Protein AF-A0A0L0TA67-F1 (afdb_monomer)

Nearest PDB structures (foldseek):
  7m43-assembly1_A  TM=9.601E-01  e=1.927E-10  Homo sapiens
  4xus-assembly1_A  TM=9.543E-01  e=1.804E-10  Homo sapiens
  3hw8-assembly1_A  TM=9.449E-01  e=3.270E-10  Homo sapiens
  7m4i-assembly1_A  TM=9.380E-01  e=1.948E-09  Homo sapiens
  7m4d-assembly1_A  TM=9.103E-01  e=3.093E-09  Homo sapiens

Secondary structure (DSSP, 8-state):
-EEE-SSTTSPPEEE------GGGHHHHHHHHH--HHHHHHHHHHHHHTT-EEETTEEEES--EETTEE-S--EEEE-S-HHHHHHHHTS----GGG---

Radius of gyration: 16.17 Å; Cα contacts (8 Å, |Δi|>4): 152; chains: 1; bounding box: 38×28×48 Å

Structure (mmCIF, N/CA/C/O backbone):
data_AF-A0A0L0TA67-F1
#
_entry.id   AF-A0A0L0TA67-F1
#
loop_
_atom_site.group_PDB
_atom_site.id
_atom_site.type_symbol
_atom_site.label_atom_id
_atom_site.label_alt_id
_atom_site.labe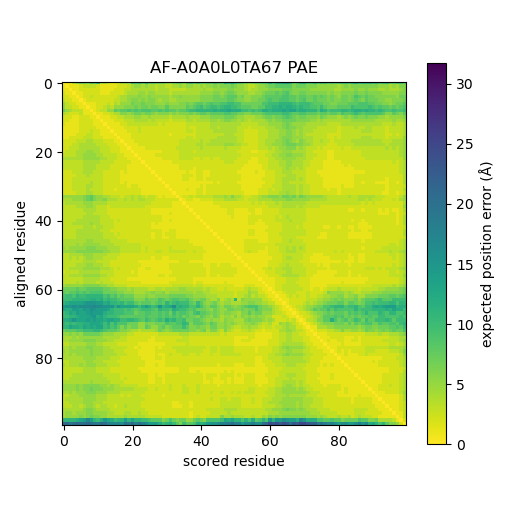l_comp_id
_atom_site.label_asym_id
_atom_site.label_entity_id
_atom_site.label_seq_id
_atom_site.pdbx_PDB_ins_code
_atom_site.Cartn_x
_atom_site.Cartn_y
_atom_site.Cartn_z
_atom_site.occupancy
_atom_site.B_iso_or_equiv
_atom_site.auth_seq_id
_atom_site.auth_comp_id
_atom_site.auth_asym_id
_atom_site.auth_atom_id
_atom_site.pdbx_PDB_model_num
ATOM 1 N N . MET A 1 1 ? 16.464 -9.932 -2.827 1.00 92.44 1 MET A N 1
ATOM 2 C CA . MET A 1 1 ? 17.402 -8.946 -3.398 1.00 92.44 1 MET A CA 1
ATOM 3 C C . MET A 1 1 ? 18.469 -9.670 -4.200 1.00 92.44 1 MET A C 1
ATOM 5 O O . MET A 1 1 ? 19.050 -10.611 -3.678 1.00 92.44 1 MET A O 1
ATOM 9 N N . GLY A 1 2 ? 18.719 -9.265 -5.444 1.00 96.94 2 GLY A N 1
ATOM 10 C CA . GLY A 1 2 ? 19.749 -9.854 -6.302 1.00 96.94 2 GLY A CA 1
ATOM 11 C C . GLY A 1 2 ? 20.317 -8.873 -7.328 1.00 96.94 2 GLY A C 1
ATOM 12 O O . GLY A 1 2 ? 20.061 -7.664 -7.268 1.00 96.94 2 GLY A O 1
ATOM 13 N N . ILE A 1 3 ? 21.098 -9.408 -8.264 1.00 97.12 3 ILE A N 1
ATOM 14 C CA . ILE A 1 3 ? 21.638 -8.698 -9.427 1.00 97.12 3 ILE A CA 1
ATOM 15 C C . ILE A 1 3 ? 21.269 -9.506 -10.674 1.00 97.12 3 ILE A C 1
ATOM 17 O O . ILE A 1 3 ? 21.477 -10.717 -10.698 1.00 97.12 3 ILE A O 1
ATOM 21 N N . CYS A 1 4 ? 20.744 -8.853 -11.709 1.00 96.88 4 CYS A N 1
ATOM 22 C CA . CYS A 1 4 ? 20.458 -9.475 -13.000 1.00 96.88 4 CYS A CA 1
ATOM 23 C C . CYS A 1 4 ? 21.066 -8.670 -14.156 1.00 96.88 4 CYS A C 1
ATOM 25 O O . CYS A 1 4 ? 21.361 -7.481 -14.029 1.00 96.88 4 CYS A O 1
ATOM 27 N N . ARG A 1 5 ? 21.263 -9.325 -15.301 1.00 97.25 5 ARG A N 1
ATOM 28 C CA . ARG A 1 5 ? 21.613 -8.687 -16.577 1.00 97.25 5 ARG A CA 1
ATOM 29 C C . ARG A 1 5 ? 20.744 -9.291 -17.671 1.00 97.25 5 ARG A C 1
ATOM 31 O O . ARG A 1 5 ? 20.465 -10.485 -17.617 1.00 97.25 5 ARG A O 1
ATOM 38 N N . VAL A 1 6 ? 20.342 -8.482 -18.646 1.00 96.25 6 VAL A N 1
ATOM 39 C CA . VAL A 1 6 ? 19.477 -8.938 -19.748 1.00 96.25 6 VAL A CA 1
ATOM 40 C C . VAL A 1 6 ? 20.282 -9.751 -20.764 1.00 96.25 6 VAL A C 1
ATOM 42 O O . VAL A 1 6 ? 19.864 -10.826 -21.171 1.00 96.25 6 VAL A O 1
ATOM 45 N N . ALA A 1 7 ? 21.476 -9.274 -21.124 1.00 96.62 7 ALA A N 1
ATOM 46 C CA . ALA A 1 7 ? 22.423 -9.975 -21.991 1.00 96.62 7 ALA A CA 1
ATOM 47 C C . ALA A 1 7 ? 23.866 -9.821 -21.470 1.00 96.62 7 ALA A C 1
ATOM 49 O O . ALA A 1 7 ? 24.133 -8.898 -20.689 1.00 96.62 7 ALA A O 1
ATOM 50 N N . PRO A 1 8 ? 24.822 -10.673 -21.892 1.00 94.50 8 PRO A N 1
ATOM 51 C CA . PRO A 1 8 ? 26.201 -10.633 -21.397 1.00 94.50 8 PRO A CA 1
ATOM 52 C C . PRO A 1 8 ? 26.906 -9.281 -21.558 1.00 94.50 8 PRO A C 1
ATOM 54 O O . PRO A 1 8 ? 27.730 -8.933 -20.717 1.00 94.50 8 PRO A O 1
ATOM 57 N N . THR A 1 9 ? 26.547 -8.519 -22.594 1.00 96.06 9 THR A N 1
ATOM 58 C CA . THR A 1 9 ? 27.099 -7.194 -22.924 1.00 96.06 9 THR A CA 1
ATOM 59 C C . THR A 1 9 ? 26.423 -6.037 -22.181 1.00 96.06 9 THR A C 1
ATOM 61 O O . THR A 1 9 ? 26.908 -4.910 -22.224 1.00 96.06 9 THR A O 1
ATOM 64 N N . THR A 1 10 ? 25.301 -6.284 -21.499 1.00 97.25 10 THR A N 1
ATOM 65 C CA . THR A 1 10 ? 24.531 -5.238 -20.806 1.00 97.25 10 THR A CA 1
ATOM 66 C C . THR A 1 10 ? 24.995 -5.044 -19.366 1.00 97.25 10 THR A C 1
ATOM 68 O O . THR A 1 10 ? 25.449 -5.979 -18.702 1.00 97.25 10 THR A O 1
ATOM 71 N N . ARG A 1 11 ? 24.838 -3.821 -18.848 1.00 97.56 11 ARG A N 1
ATOM 72 C CA . ARG A 1 11 ? 25.144 -3.508 -17.448 1.00 97.56 11 ARG A CA 1
ATOM 73 C C . ARG A 1 11 ? 24.195 -4.255 -16.511 1.00 97.56 11 ARG A C 1
ATOM 75 O O . ARG A 1 11 ? 22.979 -4.129 -16.631 1.00 97.56 11 ARG A O 1
ATOM 82 N N . ALA A 1 12 ? 24.763 -4.962 -15.539 1.00 97.94 12 ALA A N 1
ATOM 83 C CA . ALA A 1 12 ? 23.994 -5.614 -14.491 1.00 97.94 12 ALA A CA 1
ATOM 84 C C . ALA A 1 12 ? 23.277 -4.585 -13.593 1.00 97.94 12 ALA A C 1
ATOM 86 O O . ALA A 1 12 ? 23.815 -3.510 -13.305 1.00 97.94 12 ALA A O 1
ATOM 87 N N . ARG A 1 13 ? 22.058 -4.908 -13.156 1.00 98.19 13 ARG A N 1
ATOM 88 C CA . ARG A 1 13 ? 21.189 -4.064 -12.327 1.00 98.19 13 ARG A CA 1
ATOM 89 C C . ARG A 1 13 ? 20.734 -4.822 -11.087 1.00 98.19 13 ARG A C 1
ATOM 91 O O . ARG A 1 13 ? 20.652 -6.047 -11.095 1.00 98.19 13 ARG A O 1
ATOM 98 N N . ARG A 1 14 ? 20.439 -4.081 -10.018 1.00 98.12 14 ARG A N 1
ATOM 99 C CA . ARG A 1 14 ? 19.767 -4.631 -8.837 1.00 98.12 14 ARG A CA 1
ATOM 100 C C . ARG A 1 14 ? 18.348 -5.040 -9.231 1.00 98.12 14 ARG A C 1
ATOM 102 O O . ARG A 1 14 ? 17.678 -4.297 -9.939 1.00 98.12 14 ARG A O 1
ATOM 109 N N . ILE A 1 15 ? 17.919 -6.205 -8.765 1.00 97.56 15 ILE A N 1
ATOM 110 C CA . ILE A 1 15 ? 16.549 -6.692 -8.918 1.00 97.56 15 ILE A CA 1
ATOM 111 C C . ILE A 1 15 ? 16.033 -7.146 -7.565 1.00 97.56 15 ILE A C 1
ATOM 113 O O . ILE A 1 15 ? 16.722 -7.868 -6.837 1.00 97.56 15 ILE A O 1
ATOM 117 N N . ASP A 1 16 ? 14.817 -6.731 -7.248 1.00 97.31 16 ASP A N 1
ATOM 118 C CA . ASP A 1 16 ? 14.103 -7.138 -6.053 1.00 97.31 16 ASP A CA 1
ATOM 119 C C . ASP A 1 16 ? 12.751 -7.700 -6.497 1.00 97.31 16 ASP A C 1
ATOM 121 O O . ASP A 1 16 ? 12.020 -7.062 -7.247 1.00 97.31 16 ASP A O 1
ATOM 125 N N . LEU A 1 17 ? 12.472 -8.937 -6.088 1.00 96.12 17 LEU A N 1
ATOM 126 C CA . LEU A 1 17 ? 11.224 -9.640 -6.362 1.00 96.12 17 LEU A CA 1
ATOM 127 C C . LEU A 1 17 ? 10.493 -9.807 -5.036 1.00 96.12 17 LEU A C 1
ATOM 129 O O . LEU A 1 17 ? 11.105 -10.232 -4.051 1.00 96.12 17 LEU A O 1
ATOM 133 N N . LEU A 1 18 ? 9.206 -9.478 -5.026 1.00 94.75 18 LEU A N 1
ATOM 134 C CA . LEU A 1 18 ? 8.340 -9.615 -3.867 1.00 94.75 18 LEU A CA 1
ATOM 135 C C . LEU A 1 18 ? 7.222 -10.603 -4.211 1.00 94.75 18 LEU A C 1
ATOM 137 O O . LEU A 1 18 ? 6.488 -10.398 -5.172 1.00 94.75 18 LEU A O 1
ATOM 141 N N . TRP A 1 19 ? 7.123 -11.683 -3.439 1.00 96.38 19 TRP A N 1
ATOM 142 C CA . TRP A 1 19 ? 6.021 -12.637 -3.532 1.00 96.38 19 TRP A CA 1
ATOM 143 C C . TRP A 1 19 ? 5.006 -12.314 -2.447 1.00 96.38 19 TRP A C 1
ATOM 145 O O . TRP A 1 19 ? 5.376 -12.262 -1.272 1.00 96.38 19 TRP A O 1
ATOM 155 N N . VAL A 1 20 ? 3.751 -12.095 -2.833 1.00 96.75 20 VAL A N 1
ATOM 156 C CA . VAL A 1 20 ? 2.710 -11.622 -1.915 1.00 96.75 20 VAL A CA 1
ATOM 157 C C . VAL A 1 20 ? 1.428 -12.435 -2.076 1.00 96.75 20 VAL A C 1
ATOM 159 O O . VAL A 1 20 ? 1.088 -12.820 -3.198 1.00 96.75 20 VAL A O 1
ATOM 162 N N . PRO A 1 21 ? 0.710 -12.713 -0.977 1.00 97.69 21 PRO A N 1
ATOM 163 C CA . PRO A 1 21 ? -0.661 -13.198 -1.035 1.00 97.69 21 PRO A CA 1
ATOM 164 C C . PRO A 1 21 ? -1.574 -12.222 -1.797 1.00 97.69 21 PRO A C 1
ATOM 166 O O . PRO A 1 21 ? -1.383 -11.006 -1.744 1.00 97.69 21 PRO A O 1
ATOM 169 N N . ILE A 1 22 ? -2.583 -12.743 -2.503 1.00 97.19 22 ILE A N 1
ATOM 170 C CA . ILE A 1 22 ? -3.485 -11.920 -3.333 1.00 97.19 22 ILE A CA 1
ATOM 171 C C . ILE A 1 22 ? -4.268 -10.889 -2.508 1.00 97.19 22 ILE A C 1
ATOM 173 O O . ILE A 1 22 ? -4.584 -9.800 -2.976 1.00 97.19 22 ILE A O 1
ATOM 177 N N . ASP A 1 23 ? -4.537 -11.219 -1.252 1.00 97.38 23 ASP A N 1
ATOM 178 C CA . ASP A 1 23 ? -5.235 -10.388 -0.282 1.00 97.38 23 ASP A CA 1
ATOM 179 C C . ASP A 1 23 ? -4.382 -9.245 0.290 1.00 97.38 23 ASP A C 1
ATOM 181 O O . ASP A 1 23 ? -4.899 -8.383 1.003 1.00 97.38 23 ASP A O 1
ATOM 185 N N . GLU A 1 24 ? -3.094 -9.214 -0.051 1.00 98.00 24 GLU A N 1
ATOM 186 C CA . GLU A 1 24 ? -2.145 -8.154 0.293 1.00 98.00 24 GLU A CA 1
ATOM 187 C C . GLU A 1 24 ? -1.688 -7.352 -0.936 1.00 98.00 24 GLU A C 1
ATOM 189 O O . GLU A 1 24 ? -0.845 -6.463 -0.798 1.00 98.00 24 GLU A O 1
ATOM 194 N N . LEU A 1 25 ? -2.209 -7.660 -2.133 1.00 98.06 25 LEU A N 1
ATOM 195 C CA . LEU A 1 25 ? -1.698 -7.135 -3.401 1.00 98.06 25 LEU A CA 1
ATOM 196 C C . LEU A 1 25 ? -1.669 -5.602 -3.434 1.00 98.06 25 LEU A C 1
ATOM 198 O O . LEU A 1 25 ? -0.626 -5.025 -3.726 1.00 98.06 25 LEU A O 1
ATOM 202 N N . GLY A 1 26 ? -2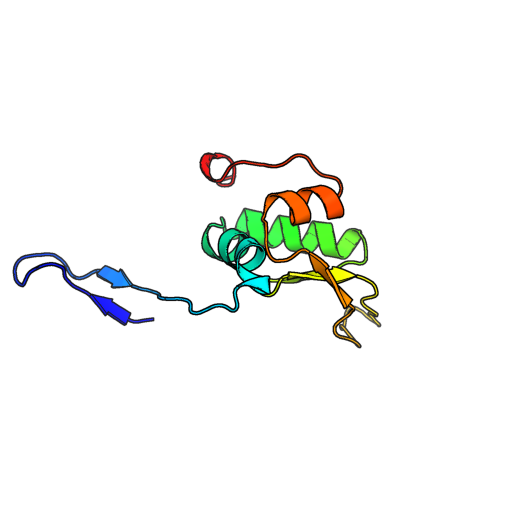.775 -4.940 -3.100 1.00 98.06 26 GLY A N 1
ATOM 203 C CA . GLY A 1 26 ? -2.889 -3.482 -3.106 1.00 98.06 26 GLY A CA 1
ATOM 204 C C . GLY A 1 26 ? -1.988 -2.814 -2.071 1.00 98.06 26 GLY A C 1
ATOM 205 O O . GLY A 1 26 ? -1.286 -1.855 -2.380 1.00 98.06 26 GLY A O 1
ATOM 206 N N . ALA A 1 27 ? -1.920 -3.352 -0.852 1.00 98.19 27 ALA A N 1
ATOM 207 C CA . ALA A 1 27 ? -1.035 -2.818 0.186 1.00 98.19 27 ALA A CA 1
ATOM 208 C C . ALA A 1 27 ? 0.451 -3.008 -0.149 1.00 98.19 27 ALA A C 1
ATOM 210 O O . ALA A 1 27 ? 1.275 -2.125 0.110 1.00 98.19 27 ALA A O 1
ATOM 211 N N . SER A 1 28 ? 0.788 -4.147 -0.751 1.00 98.19 28 SER A N 1
ATOM 212 C CA . SER A 1 28 ? 2.135 -4.444 -1.224 1.00 98.19 28 SER A CA 1
ATOM 213 C C . SER A 1 28 ? 2.514 -3.572 -2.413 1.00 98.19 28 SER A C 1
ATOM 215 O O . SER A 1 28 ? 3.633 -3.065 -2.445 1.00 98.19 28 SER A O 1
ATOM 217 N N . LEU A 1 29 ? 1.589 -3.336 -3.348 1.00 97.62 29 LEU A N 1
ATOM 218 C CA . LEU A 1 29 ? 1.791 -2.436 -4.479 1.00 97.62 29 LEU A CA 1
ATOM 219 C C . LEU A 1 29 ? 2.037 -1.004 -3.995 1.00 97.62 29 LEU A C 1
ATOM 221 O O . LEU A 1 29 ? 3.034 -0.403 -4.394 1.00 97.62 29 LEU A O 1
ATOM 225 N N . LEU A 1 30 ? 1.215 -0.509 -3.064 1.00 97.44 30 LEU A N 1
ATOM 226 C CA . LEU A 1 30 ? 1.383 0.804 -2.438 1.00 97.44 30 LEU A CA 1
ATOM 227 C C . LEU A 1 30 ? 2.763 0.935 -1.781 1.00 97.44 30 LEU A C 1
ATOM 229 O O . LEU A 1 30 ? 3.484 1.906 -2.007 1.00 97.44 30 LEU A O 1
ATOM 233 N N . TYR A 1 31 ? 3.162 -0.085 -1.014 1.00 97.38 31 TYR A N 1
ATOM 234 C CA . TYR A 1 31 ? 4.463 -0.135 -0.355 1.00 97.38 31 TYR A CA 1
ATOM 235 C C . TYR A 1 31 ? 5.633 -0.145 -1.347 1.00 97.38 31 TYR A C 1
ATOM 237 O O . TYR A 1 31 ? 6.591 0.604 -1.155 1.00 97.38 31 TYR A O 1
ATOM 245 N N . PHE A 1 32 ? 5.572 -0.983 -2.381 1.00 96.94 32 PHE A N 1
ATOM 246 C CA . PHE A 1 32 ? 6.677 -1.181 -3.321 1.00 96.94 32 PHE A CA 1
ATOM 247 C C . PHE A 1 32 ? 6.779 -0.067 -4.373 1.00 96.94 32 PHE A C 1
ATOM 249 O O . PHE A 1 32 ? 7.866 0.182 -4.887 1.00 96.94 32 PHE A O 1
ATOM 256 N N . THR A 1 33 ? 5.672 0.629 -4.652 1.00 96.94 33 THR A N 1
ATOM 257 C CA . THR A 1 33 ? 5.632 1.811 -5.527 1.00 96.94 33 THR A CA 1
ATOM 258 C C . THR A 1 33 ? 6.262 3.019 -4.837 1.00 96.94 33 THR A C 1
ATOM 260 O O . THR A 1 33 ? 7.056 3.732 -5.446 1.00 96.94 33 THR A O 1
ATOM 263 N N . GLY A 1 34 ? 5.966 3.226 -3.549 1.00 94.69 34 GLY A N 1
ATOM 264 C CA . GLY A 1 34 ? 6.513 4.349 -2.792 1.00 94.69 34 GLY A CA 1
ATOM 265 C C . GLY A 1 34 ? 5.935 5.708 -3.219 1.00 94.69 34 GLY A C 1
ATOM 266 O O . GLY A 1 34 ? 4.803 5.778 -3.693 1.00 94.69 34 GLY A O 1
ATOM 267 N N . SER A 1 35 ? 6.654 6.817 -3.021 1.00 96.12 35 SER A N 1
ATOM 268 C CA . SER A 1 35 ? 8.034 6.924 -2.508 1.00 96.12 35 SER A CA 1
ATOM 269 C C . SER A 1 35 ? 8.205 6.509 -1.033 1.00 96.12 35 SER A C 1
ATOM 271 O O . SER A 1 35 ? 7.242 6.216 -0.320 1.00 96.12 35 SER A O 1
ATOM 273 N N . ASP A 1 36 ? 9.444 6.463 -0.540 1.00 94.62 36 ASP A N 1
ATOM 274 C CA . ASP A 1 36 ? 9.741 6.208 0.876 1.00 94.62 36 ASP A CA 1
ATOM 275 C C . ASP A 1 36 ? 9.142 7.290 1.796 1.00 94.62 36 ASP A C 1
ATOM 277 O O . ASP A 1 36 ? 8.557 6.971 2.840 1.00 94.62 36 ASP A O 1
ATOM 281 N N . VAL A 1 37 ? 9.215 8.556 1.375 1.00 96.25 37 VAL A N 1
ATOM 282 C CA . VAL A 1 37 ? 8.609 9.709 2.055 1.00 96.25 37 VAL A CA 1
ATOM 283 C C . VAL A 1 37 ? 7.085 9.604 2.046 1.00 96.25 37 VAL A C 1
ATOM 285 O O . VAL A 1 37 ? 6.454 9.778 3.099 1.00 96.25 37 VAL A O 1
ATOM 288 N N . PHE A 1 38 ? 6.491 9.252 0.904 1.00 96.56 38 PHE A N 1
ATOM 289 C CA . PHE A 1 38 ? 5.053 9.021 0.782 1.00 96.56 38 PHE A CA 1
ATOM 290 C C . PHE A 1 38 ? 4.594 7.894 1.717 1.00 96.56 38 PHE A C 1
ATOM 292 O O . PHE A 1 38 ? 3.705 8.092 2.547 1.00 96.56 38 PHE A O 1
ATOM 299 N N . ASN A 1 39 ? 5.274 6.746 1.688 1.00 97.38 39 ASN A N 1
ATOM 300 C CA . ASN A 1 39 ? 4.986 5.604 2.554 1.00 97.38 39 ASN A CA 1
ATOM 301 C C . ASN A 1 39 ? 5.070 5.966 4.040 1.00 97.38 39 ASN A C 1
ATOM 303 O O . ASN A 1 39 ? 4.193 5.604 4.830 1.00 97.38 39 ASN A O 1
ATOM 307 N N . ARG A 1 40 ? 6.117 6.689 4.448 1.00 96.88 40 ARG A N 1
ATOM 308 C CA . ARG A 1 40 ? 6.277 7.151 5.832 1.00 96.88 40 ARG A CA 1
ATOM 309 C C . ARG A 1 40 ? 5.133 8.079 6.241 1.00 96.88 40 ARG A C 1
ATOM 311 O O . ARG A 1 40 ? 4.591 7.923 7.338 1.00 96.88 40 ARG A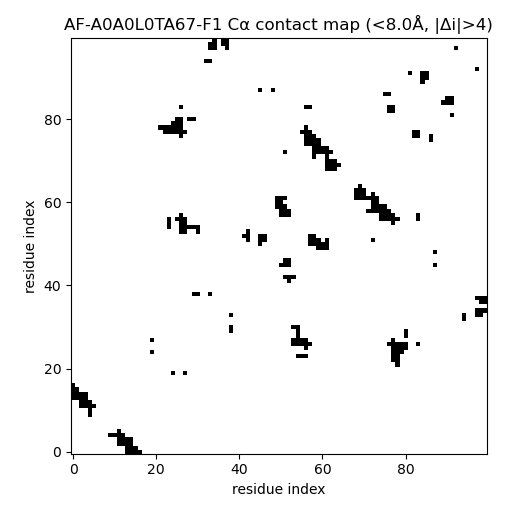 O 1
ATOM 318 N N . SER A 1 41 ? 4.749 9.004 5.367 1.00 96.62 41 SER A N 1
ATOM 319 C CA . SER A 1 41 ? 3.659 9.953 5.605 1.00 96.62 41 SER A CA 1
ATOM 320 C C . SER A 1 41 ? 2.308 9.246 5.717 1.00 96.62 41 SER A C 1
ATOM 322 O O . SER A 1 41 ? 1.577 9.483 6.680 1.00 96.62 41 SER A O 1
ATOM 324 N N . MET A 1 42 ? 2.024 8.296 4.823 1.00 97.12 42 MET A N 1
ATOM 325 C CA . MET A 1 42 ? 0.821 7.457 4.849 1.00 97.12 42 MET A CA 1
ATOM 326 C C . MET A 1 42 ? 0.723 6.630 6.133 1.00 97.12 42 MET A C 1
ATOM 328 O O . MET A 1 42 ? -0.318 6.610 6.792 1.00 97.12 42 MET A O 1
ATOM 332 N N . ARG A 1 43 ? 1.824 6.000 6.561 1.00 97.31 43 ARG A N 1
ATOM 333 C CA . ARG A 1 43 ? 1.872 5.245 7.825 1.00 97.31 43 ARG A CA 1
ATOM 334 C C . ARG A 1 43 ? 1.634 6.138 9.037 1.00 97.31 43 ARG A C 1
ATOM 336 O O . ARG A 1 43 ? 0.897 5.754 9.944 1.00 97.31 43 ARG A O 1
ATOM 343 N N . LEU A 1 44 ? 2.230 7.330 9.052 1.00 96.38 44 LEU A N 1
ATOM 344 C CA . LEU A 1 44 ? 2.026 8.307 10.118 1.00 96.38 44 LEU A CA 1
ATOM 345 C C . LEU A 1 44 ? 0.580 8.824 10.143 1.00 96.38 44 LEU A C 1
ATOM 347 O O . LEU A 1 44 ? 0.022 9.041 11.220 1.00 96.38 44 LEU A O 1
ATOM 351 N N . TYR A 1 45 ? -0.033 9.022 8.977 1.00 97.19 45 TYR A N 1
ATOM 352 C CA . TYR A 1 45 ? -1.432 9.418 8.863 1.00 97.19 45 TYR A CA 1
ATOM 353 C C . TYR A 1 45 ? -2.366 8.321 9.394 1.00 97.19 45 TYR A C 1
ATOM 355 O O . TYR A 1 45 ? -3.171 8.583 10.288 1.00 97.19 45 TYR A O 1
ATOM 363 N N . ALA A 1 46 ? -2.180 7.073 8.950 1.00 97.31 46 ALA A N 1
ATOM 364 C CA . ALA A 1 46 ? -2.915 5.914 9.457 1.00 97.31 46 ALA A CA 1
ATOM 365 C C . ALA A 1 46 ? -2.768 5.773 10.981 1.00 97.31 46 ALA A C 1
ATOM 367 O O . ALA A 1 46 ? -3.754 5.575 11.689 1.00 97.31 46 ALA A O 1
ATOM 368 N N . HIS A 1 47 ? -1.551 5.951 11.504 1.00 94.75 47 HIS A N 1
ATOM 369 C CA . HIS A 1 47 ? -1.284 5.926 12.941 1.00 94.75 47 HIS A CA 1
ATOM 370 C C . HIS A 1 47 ? -2.091 6.987 13.702 1.00 94.75 47 HIS A C 1
ATOM 372 O O . HIS A 1 47 ? -2.700 6.678 14.725 1.00 94.75 47 HIS A O 1
ATOM 378 N N . ARG A 1 48 ? -2.141 8.227 13.195 1.00 93.94 48 ARG A N 1
ATOM 379 C CA . ARG A 1 48 ? -2.943 9.312 13.789 1.00 93.94 48 ARG A CA 1
ATOM 380 C C . ARG A 1 48 ? -4.448 9.024 13.771 1.00 93.94 48 ARG A C 1
ATOM 382 O O . ARG A 1 48 ? -5.161 9.518 14.635 1.00 93.94 48 ARG A O 1
ATOM 389 N N . LYS A 1 49 ? -4.916 8.190 12.842 1.00 94.25 49 LYS A N 1
ATOM 390 C CA . LYS A 1 49 ? -6.301 7.700 12.757 1.00 94.25 49 LYS A CA 1
ATOM 391 C C . LYS A 1 49 ? -6.565 6.435 13.594 1.00 94.25 49 LYS A C 1
ATOM 393 O O . LYS A 1 49 ? -7.603 5.807 13.431 1.00 94.25 49 LYS A O 1
ATOM 398 N N . GLY A 1 50 ? -5.635 6.021 14.459 1.00 92.62 50 GLY A N 1
ATOM 399 C CA . GLY A 1 50 ? -5.779 4.800 15.266 1.00 92.62 50 GLY A CA 1
ATOM 400 C C . GLY A 1 50 ? -5.596 3.497 14.476 1.00 92.62 50 GLY A C 1
ATOM 401 O O . GLY A 1 50 ? -5.812 2.410 15.007 1.00 92.62 50 GLY A O 1
ATOM 402 N N . MET A 1 51 ? -5.152 3.586 13.224 1.00 96.31 51 MET A N 1
ATOM 403 C CA . MET A 1 51 ? -4.919 2.450 12.338 1.00 96.31 51 MET A CA 1
ATOM 404 C C . MET A 1 51 ? -3.426 2.085 12.268 1.00 96.31 51 MET A C 1
ATOM 406 O O . MET A 1 51 ? -2.556 2.679 12.917 1.00 96.31 51 MET A O 1
ATOM 410 N N . SER A 1 52 ? -3.104 1.042 11.513 1.00 97.00 52 SER A N 1
ATOM 411 C CA . SER A 1 52 ? -1.738 0.629 11.192 1.00 97.00 52 SER A CA 1
ATOM 412 C C . SER A 1 52 ? -1.688 0.228 9.727 1.00 97.00 52 SER A C 1
ATOM 414 O O . SER A 1 52 ? -2.306 -0.761 9.359 1.00 97.00 52 SER A O 1
ATOM 416 N N . LEU A 1 53 ? -0.932 0.961 8.916 1.00 97.94 53 LEU A N 1
ATOM 417 C CA . LEU A 1 53 ? -0.670 0.608 7.521 1.00 97.94 53 LEU A CA 1
ATOM 418 C C . LEU A 1 53 ? 0.712 -0.046 7.406 1.00 97.94 53 LEU A C 1
ATOM 420 O O . LEU A 1 53 ? 1.685 0.462 7.967 1.00 97.94 53 LEU A O 1
ATOM 424 N N . ASN A 1 54 ? 0.806 -1.165 6.697 1.00 96.50 54 ASN A N 1
ATOM 425 C CA . ASN A 1 54 ? 2.063 -1.810 6.311 1.00 96.50 54 ASN A CA 1
ATOM 426 C C . ASN A 1 54 ? 1.884 -2.528 4.958 1.00 96.50 54 ASN A C 1
ATOM 428 O O . ASN A 1 54 ? 0.825 -2.423 4.348 1.00 96.50 54 ASN A O 1
ATOM 432 N N . GLN A 1 55 ? 2.906 -3.245 4.486 1.00 96.19 55 GLN A N 1
ATOM 433 C CA . GLN A 1 55 ? 2.861 -3.965 3.207 1.00 96.19 55 GLN A CA 1
ATOM 434 C C . GLN A 1 55 ? 1.805 -5.086 3.147 1.00 96.19 55 GLN A C 1
ATOM 436 O O . GLN A 1 55 ? 1.417 -5.492 2.062 1.00 96.19 55 GLN A O 1
ATOM 441 N N . HIS A 1 56 ? 1.322 -5.561 4.297 1.00 97.00 56 HIS A N 1
ATOM 442 C CA . HIS A 1 56 ? 0.326 -6.633 4.396 1.00 97.00 56 HIS A CA 1
ATOM 443 C C . HIS A 1 56 ? -1.120 -6.114 4.431 1.00 97.00 56 HIS A C 1
ATOM 445 O O . HIS A 1 56 ? -2.067 -6.899 4.401 1.00 97.00 56 HIS A O 1
ATOM 451 N N . GLY A 1 57 ? -1.325 -4.800 4.567 1.00 98.00 57 GLY A N 1
ATOM 452 C CA . GLY A 1 57 ? -2.663 -4.223 4.645 1.00 98.00 57 GLY A CA 1
ATOM 453 C C . GLY A 1 57 ? -2.784 -2.999 5.539 1.00 98.00 57 GLY A C 1
ATOM 454 O O . GLY A 1 57 ? -1.836 -2.531 6.183 1.00 98.00 57 GLY A O 1
ATOM 455 N N . LEU A 1 58 ? -4.019 -2.517 5.611 1.00 98.50 58 LEU A N 1
ATOM 456 C CA . LEU A 1 58 ? -4.474 -1.541 6.587 1.00 98.50 58 LEU A CA 1
ATOM 457 C C . LEU A 1 58 ? -5.213 -2.263 7.715 1.00 98.50 58 LEU A C 1
ATOM 459 O O . LEU A 1 58 ? -6.120 -3.056 7.469 1.00 98.50 58 LEU A O 1
ATOM 463 N N . PHE A 1 59 ? -4.842 -1.969 8.957 1.00 98.12 59 PHE A N 1
ATOM 464 C CA . PHE A 1 59 ? -5.377 -2.623 10.147 1.00 98.12 59 PHE A CA 1
ATOM 465 C C . PHE A 1 59 ? -6.038 -1.608 11.082 1.00 98.12 59 PHE A C 1
ATOM 467 O O . PHE A 1 59 ? -5.444 -0.573 11.394 1.00 98.12 59 PHE A O 1
ATOM 474 N N . ALA A 1 60 ? -7.230 -1.940 11.572 1.00 96.56 60 ALA A N 1
ATOM 475 C CA . ALA A 1 60 ? -7.954 -1.207 12.610 1.00 96.56 60 ALA A CA 1
ATOM 476 C C . ALA A 1 60 ? -7.893 -1.944 13.957 1.00 96.56 60 ALA A C 1
ATOM 478 O O . ALA A 1 60 ? -7.343 -3.042 14.050 1.00 96.56 60 ALA A O 1
ATOM 479 N N . ASN A 1 61 ? -8.454 -1.343 15.011 1.00 94.06 61 ASN A N 1
ATOM 480 C CA . ASN A 1 61 ? -8.477 -1.905 16.372 1.00 94.06 61 ASN A CA 1
ATOM 481 C C . ASN A 1 61 ? -7.074 -2.234 16.916 1.00 94.06 61 ASN A C 1
ATOM 483 O O . ASN A 1 61 ? -6.868 -3.211 17.642 1.00 94.06 61 ASN A O 1
ATOM 487 N N . VAL A 1 62 ? -6.093 -1.411 16.533 1.00 91.75 62 VAL A N 1
ATOM 488 C CA . VAL A 1 62 ? -4.699 -1.562 16.945 1.00 91.75 62 VAL A CA 1
ATOM 489 C C . VAL A 1 62 ? -4.497 -0.892 18.299 1.00 91.75 62 VAL A C 1
ATOM 491 O O . VAL A 1 62 ? -4.530 0.331 18.416 1.00 91.75 62 VAL A O 1
ATOM 494 N N . VAL A 1 63 ? -4.237 -1.697 19.320 1.00 89.94 63 VAL A N 1
ATOM 495 C CA . VAL A 1 63 ? -3.971 -1.252 20.684 1.00 89.94 63 VAL A CA 1
ATOM 496 C C . VAL A 1 63 ? -2.500 -0.886 20.816 1.00 89.94 63 VAL A C 1
ATOM 498 O O . VAL A 1 63 ? -1.607 -1.666 20.466 1.00 89.94 63 VAL A O 1
ATOM 501 N N . ARG A 1 64 ? -2.245 0.314 21.344 1.00 88.62 64 ARG A N 1
ATOM 502 C CA . ARG A 1 64 ? -0.898 0.802 21.636 1.00 88.62 64 ARG A CA 1
ATOM 503 C C . ARG A 1 64 ? -0.809 1.323 23.061 1.00 88.62 64 ARG A C 1
ATOM 505 O O . ARG A 1 64 ? -1.676 2.074 23.494 1.00 88.62 64 ARG A O 1
ATOM 512 N N . VAL A 1 65 ? 0.267 0.980 23.759 1.00 88.00 65 VAL A N 1
ATOM 513 C CA . VAL A 1 65 ? 0.587 1.513 25.091 1.00 88.00 65 VAL A CA 1
ATOM 514 C C . VAL A 1 65 ? 2.001 2.072 25.043 1.00 88.00 65 VAL A C 1
ATOM 516 O O . VAL A 1 65 ? 2.920 1.396 24.589 1.00 88.00 65 VAL A O 1
ATOM 519 N N . LYS A 1 66 ? 2.172 3.337 25.452 1.00 87.25 66 LYS A N 1
ATOM 520 C CA . LYS A 1 66 ? 3.456 4.064 25.365 1.00 87.25 66 LYS A CA 1
ATOM 521 C C . LYS A 1 66 ? 4.099 4.000 23.963 1.00 87.25 66 LYS A C 1
ATOM 523 O O . LYS A 1 66 ? 5.311 3.892 23.828 1.00 87.25 66 LYS A O 1
ATOM 528 N N . GLY A 1 67 ? 3.274 4.021 22.913 1.00 79.75 67 GLY A N 1
ATOM 529 C CA . GLY A 1 67 ? 3.721 3.948 21.516 1.00 79.75 67 GLY A CA 1
ATOM 530 C C . GLY A 1 67 ? 4.058 2.543 21.000 1.00 79.75 67 GLY A C 1
ATOM 531 O O . GLY A 1 67 ? 4.234 2.382 19.794 1.00 79.75 67 GLY A O 1
ATOM 532 N N . GLN A 1 68 ? 4.085 1.514 21.852 1.00 83.44 68 GLN A N 1
ATOM 533 C CA . GLN A 1 68 ? 4.300 0.132 21.419 1.00 83.44 68 GLN A CA 1
ATOM 534 C C . GLN A 1 68 ? 2.987 -0.549 21.038 1.00 83.44 68 GLN A C 1
ATOM 536 O O . GLN A 1 68 ? 1.993 -0.451 21.756 1.00 83.44 68 GLN A O 1
ATOM 541 N N . LYS A 1 69 ? 2.996 -1.251 19.899 1.00 83.38 69 LYS A N 1
ATOM 542 C CA . LYS A 1 69 ? 1.867 -2.031 19.381 1.00 83.38 69 LYS A CA 1
ATOM 543 C C . LYS A 1 69 ? 1.720 -3.321 20.195 1.00 83.38 69 LYS A C 1
ATOM 545 O O . LYS A 1 69 ? 2.615 -4.156 20.164 1.00 83.38 69 LYS A O 1
ATOM 550 N N . LEU A 1 70 ? 0.603 -3.462 20.913 1.00 87.31 70 LEU A N 1
ATOM 551 C CA . LEU A 1 70 ? 0.310 -4.630 21.756 1.00 87.31 70 LEU A CA 1
ATOM 552 C C . LEU A 1 70 ? -0.439 -5.736 21.005 1.00 87.31 70 LEU A C 1
ATOM 554 O O . LEU A 1 70 ? -0.333 -6.901 21.372 1.00 87.31 70 LEU A O 1
ATOM 558 N N . ASN A 1 71 ? -1.193 -5.390 19.959 1.00 91.38 71 ASN A N 1
ATOM 559 C CA . ASN A 1 71 ? -1.885 -6.359 19.110 1.00 91.38 71 ASN A CA 1
ATOM 560 C C . ASN A 1 71 ? -1.738 -6.010 17.620 1.00 91.38 71 ASN A C 1
ATOM 562 O O . ASN A 1 71 ? -1.438 -4.876 17.254 1.00 91.38 71 ASN A O 1
ATOM 566 N N . GLY A 1 72 ? -1.968 -6.992 16.745 1.00 86.69 72 GLY A N 1
ATOM 567 C CA . GLY A 1 72 ? -1.927 -6.824 15.287 1.00 86.69 72 GLY A CA 1
ATOM 568 C C . GLY A 1 72 ? -3.006 -5.887 14.732 1.00 86.69 72 GLY A C 1
ATOM 569 O O . GLY A 1 72 ? -2.754 -5.200 13.736 1.00 86.69 72 GLY A O 1
ATOM 570 N N . GLY A 1 73 ? -4.149 -5.815 15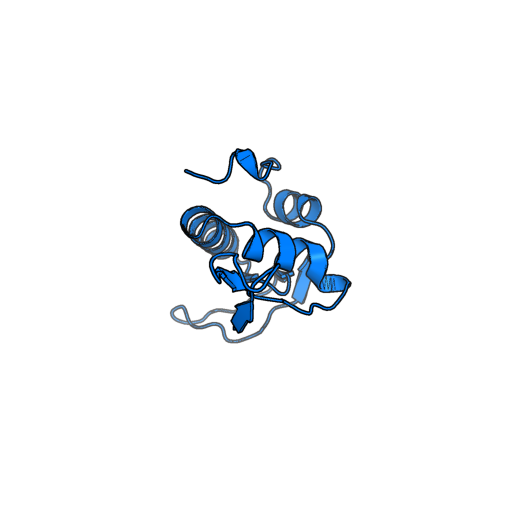.418 1.00 93.88 73 GLY A N 1
ATOM 571 C CA . GLY A 1 73 ? -5.400 -5.282 14.886 1.00 93.88 73 GLY A CA 1
ATOM 572 C C . GLY A 1 73 ? -6.094 -6.272 13.946 1.00 93.88 73 GLY A C 1
ATOM 573 O O . GLY A 1 73 ? -5.633 -7.396 13.752 1.00 93.88 73 GLY A O 1
ATOM 574 N N . THR A 1 74 ? -7.192 -5.832 13.342 1.00 96.50 74 THR A N 1
ATOM 575 C CA . THR A 1 74 ? -7.934 -6.568 12.308 1.00 96.50 74 THR A CA 1
ATOM 576 C C . THR A 1 74 ? -7.688 -5.898 10.964 1.00 96.50 74 THR A C 1
ATOM 578 O O . THR A 1 74 ? -7.806 -4.675 10.872 1.00 96.50 74 THR A O 1
ATOM 581 N N . ARG A 1 75 ? -7.337 -6.666 9.926 1.00 97.00 75 ARG A N 1
ATOM 582 C CA . ARG A 1 75 ? -7.172 -6.118 8.573 1.00 97.00 75 ARG A CA 1
ATOM 583 C C . ARG A 1 75 ? -8.527 -5.651 8.041 1.00 97.00 75 ARG A C 1
ATOM 585 O O . ARG A 1 75 ? -9.503 -6.387 8.137 1.00 97.00 75 ARG A O 1
ATOM 592 N N . ILE A 1 76 ? -8.565 -4.443 7.493 1.00 97.81 76 ILE A N 1
ATOM 593 C CA . ILE A 1 76 ? -9.777 -3.802 6.965 1.00 97.81 76 ILE A CA 1
ATOM 594 C C . ILE A 1 76 ? -9.674 -3.406 5.488 1.00 97.81 76 ILE A C 1
ATOM 596 O O . ILE A 1 76 ? -10.691 -3.031 4.920 1.00 97.81 76 ILE A O 1
ATOM 600 N N . ALA A 1 77 ? -8.472 -3.450 4.905 1.00 98.00 77 ALA A N 1
ATOM 601 C CA . ALA A 1 77 ? -8.205 -3.270 3.476 1.00 98.00 77 ALA A CA 1
ATOM 602 C C . ALA A 1 77 ? -6.835 -3.880 3.134 1.00 98.00 77 ALA A C 1
ATOM 604 O O . ALA A 1 77 ? -5.963 -3.975 4.011 1.00 98.00 77 ALA A O 1
ATOM 605 N N . GLY A 1 78 ? -6.625 -4.275 1.878 1.00 97.06 78 GLY A N 1
ATOM 606 C CA . GLY A 1 78 ? -5.330 -4.825 1.452 1.00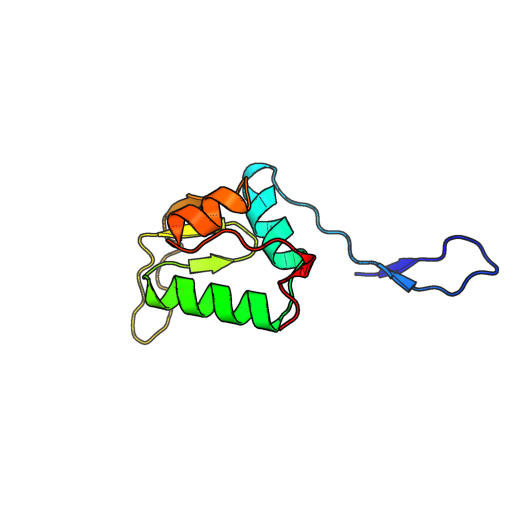 97.06 78 GLY A CA 1
ATOM 607 C C . GLY A 1 78 ? -5.236 -5.310 0.008 1.00 97.06 78 GLY A C 1
ATOM 608 O O . GLY A 1 78 ? -4.134 -5.319 -0.536 1.00 97.06 78 GLY A O 1
ATOM 609 N N . VAL A 1 79 ? -6.360 -5.664 -0.619 1.00 97.75 79 VAL A N 1
ATOM 610 C CA . VAL A 1 79 ? -6.395 -6.187 -1.997 1.00 97.75 79 VAL A CA 1
ATOM 611 C C . VAL A 1 79 ? -6.202 -5.069 -3.022 1.00 97.75 79 VAL A C 1
ATOM 613 O O . VAL A 1 79 ? -5.483 -5.264 -3.997 1.00 97.75 79 VAL A O 1
ATOM 616 N N . ASP A 1 80 ? -6.806 -3.903 -2.788 1.00 97.50 80 ASP A N 1
ATOM 617 C CA . ASP A 1 80 ? -6.793 -2.753 -3.695 1.00 97.50 80 ASP A CA 1
ATOM 618 C C . ASP A 1 80 ? -6.186 -1.522 -3.005 1.00 97.50 80 ASP A C 1
ATOM 620 O O . ASP A 1 80 ? -6.424 -1.272 -1.820 1.00 97.50 80 ASP A O 1
ATOM 624 N N . GLU A 1 81 ? -5.392 -0.744 -3.744 1.00 97.75 81 GLU A N 1
ATOM 625 C CA . GLU A 1 81 ? -4.886 0.538 -3.261 1.00 97.75 81 GLU A CA 1
ATOM 626 C C . GLU A 1 81 ? -6.044 1.490 -2.962 1.00 97.75 81 GLU A C 1
ATOM 628 O O . GLU A 1 81 ? -6.058 2.098 -1.893 1.00 97.75 81 GLU A O 1
ATOM 633 N N . ALA A 1 82 ? -7.028 1.603 -3.861 1.00 97.38 82 ALA A N 1
ATOM 634 C CA . ALA A 1 82 ? -8.113 2.576 -3.729 1.00 97.38 82 ALA A CA 1
ATOM 635 C C . ALA A 1 82 ? -8.918 2.376 -2.433 1.00 97.38 82 ALA A C 1
ATOM 637 O O . ALA A 1 82 ? -9.208 3.349 -1.733 1.00 97.38 82 ALA A O 1
ATOM 638 N N . GLU A 1 83 ? -9.169 1.119 -2.050 1.00 97.81 83 GLU A N 1
ATOM 639 C CA . GLU A 1 83 ? -9.816 0.761 -0.781 1.00 97.81 83 GLU A CA 1
ATOM 640 C C . GLU A 1 83 ? -9.030 1.293 0.433 1.00 97.81 83 GLU A C 1
ATOM 642 O O . GLU A 1 83 ? -9.612 1.790 1.399 1.00 97.81 83 GLU A O 1
ATOM 647 N N . ILE A 1 84 ? -7.693 1.248 0.397 1.00 98.31 84 ILE A N 1
ATOM 648 C CA . ILE A 1 84 ? -6.846 1.768 1.482 1.00 98.31 84 ILE A CA 1
ATOM 649 C C . ILE A 1 84 ? -7.018 3.286 1.619 1.00 98.31 84 ILE A C 1
ATOM 651 O O . ILE A 1 84 ? -7.160 3.779 2.741 1.00 98.31 84 ILE A O 1
ATOM 655 N N . PHE A 1 85 ? -7.026 4.029 0.508 1.00 98.19 85 PHE A N 1
ATOM 656 C CA . PHE A 1 85 ? -7.255 5.480 0.525 1.00 98.19 85 PHE A CA 1
ATOM 657 C C . PHE A 1 85 ? -8.657 5.818 1.052 1.00 98.19 85 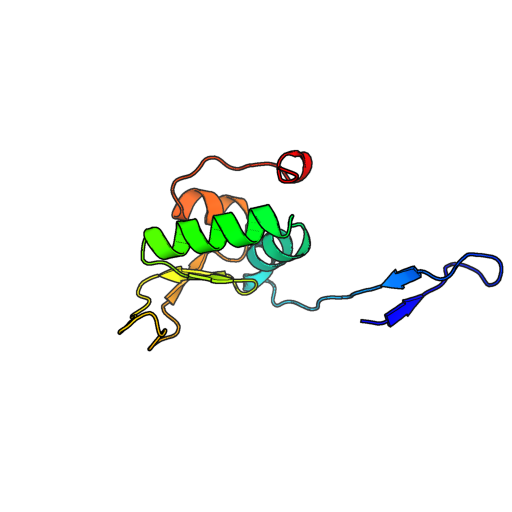PHE A C 1
ATOM 659 O O . PHE A 1 85 ? -8.791 6.686 1.920 1.00 98.19 85 PHE A O 1
ATOM 666 N N . GLU A 1 86 ? -9.679 5.074 0.618 1.00 98.00 86 GLU A N 1
ATOM 667 C CA . GLU A 1 86 ? -11.060 5.229 1.081 1.00 98.00 86 GLU A CA 1
ATOM 668 C C . GLU A 1 86 ? -11.174 5.028 2.599 1.00 98.00 86 GLU A C 1
ATOM 670 O O . GLU A 1 86 ? -11.685 5.899 3.306 1.00 98.00 86 GLU A O 1
ATOM 675 N N . LYS A 1 87 ? -10.629 3.927 3.139 1.00 97.94 87 LYS A N 1
ATOM 676 C CA . LYS A 1 87 ? -10.647 3.650 4.589 1.00 97.94 87 LYS A CA 1
ATOM 677 C C . LYS A 1 87 ? -9.862 4.678 5.403 1.00 97.94 87 LYS A C 1
ATOM 679 O O . LYS A 1 87 ? -10.189 4.920 6.566 1.00 97.94 87 LYS A O 1
ATOM 684 N N . LEU A 1 88 ? -8.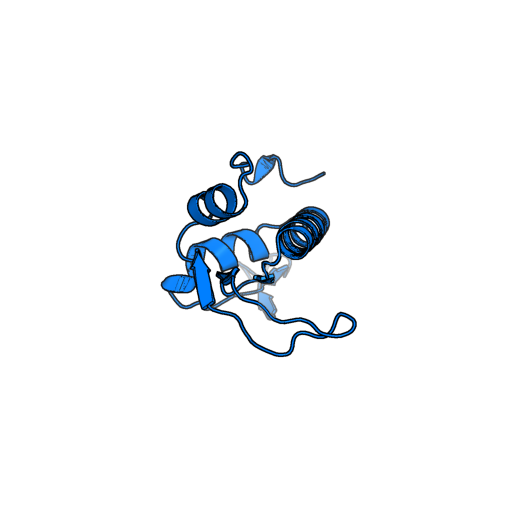829 5.283 4.819 1.00 97.50 88 LEU A N 1
ATOM 685 C CA . LEU A 1 88 ? -8.090 6.385 5.437 1.00 97.50 88 LEU A CA 1
ATOM 686 C C . LEU A 1 88 ? -8.845 7.723 5.350 1.00 97.50 88 LEU A C 1
ATOM 688 O O . LEU A 1 88 ? -8.555 8.627 6.137 1.00 97.50 88 LEU A O 1
ATOM 692 N N . GLY A 1 89 ? -9.838 7.841 4.467 1.00 97.12 89 GLY A N 1
ATOM 693 C CA . GLY A 1 89 ? -10.625 9.054 4.263 1.00 97.12 89 GLY A CA 1
ATOM 694 C C . GLY A 1 89 ? -9.846 10.146 3.533 1.00 97.12 89 GLY A C 1
ATOM 695 O O . GLY A 1 89 ? -9.979 11.323 3.872 1.00 97.12 89 GLY A O 1
ATOM 696 N N . ILE A 1 90 ? -8.996 9.757 2.582 1.00 96.31 90 ILE A N 1
ATOM 697 C CA . ILE A 1 90 ? -8.214 10.666 1.737 1.00 96.31 90 ILE A CA 1
ATOM 698 C C . ILE A 1 90 ? -8.465 10.357 0.252 1.00 96.31 90 ILE A C 1
ATOM 700 O O . ILE A 1 90 ? -8.757 9.208 -0.078 1.00 96.31 90 ILE A O 1
ATOM 704 N N . PRO A 1 91 ? -8.360 11.348 -0.653 1.00 96.88 91 PRO A N 1
ATOM 705 C CA . PRO A 1 91 ? -8.475 11.103 -2.088 1.00 96.88 91 PRO A CA 1
ATOM 706 C C . PRO A 1 91 ? -7.396 10.135 -2.578 1.00 96.88 91 PRO A C 1
ATOM 708 O O . PRO A 1 91 ? -6.259 10.187 -2.101 1.00 96.88 91 PRO A O 1
ATOM 711 N N . TYR A 1 92 ? -7.745 9.281 -3.543 1.00 97.38 92 TYR A N 1
ATOM 712 C CA . TYR A 1 92 ? -6.763 8.438 -4.219 1.00 97.38 92 TYR A CA 1
ATOM 713 C C . TYR A 1 92 ? -5.725 9.305 -4.933 1.00 97.38 92 TYR A C 1
ATOM 715 O O . TYR A 1 92 ? -6.079 10.278 -5.598 1.00 97.38 92 TYR A O 1
ATOM 723 N N . LEU A 1 93 ? -4.456 8.921 -4.800 1.00 96.06 93 LEU A N 1
ATOM 724 C CA . LEU A 1 93 ? -3.334 9.589 -5.445 1.00 96.06 93 LEU A CA 1
ATOM 725 C C . LEU A 1 93 ? -2.643 8.606 -6.402 1.00 96.06 93 LEU A C 1
ATOM 727 O O . LEU A 1 93 ? -2.179 7.550 -5.940 1.00 96.06 93 LEU A O 1
ATOM 731 N N . PRO A 1 94 ? -2.558 8.910 -7.707 1.00 96.44 94 PRO A N 1
ATOM 732 C CA . PRO A 1 94 ? -1.931 8.014 -8.669 1.00 96.44 94 PRO A CA 1
ATOM 733 C C . PRO A 1 94 ? -0.410 7.923 -8.432 1.00 96.44 94 PRO A C 1
ATOM 735 O O . PRO A 1 94 ? 0.171 8.842 -7.847 1.00 96.44 94 PRO A O 1
ATOM 738 N N . PRO A 1 95 ? 0.253 6.821 -8.837 1.00 96.50 95 PRO A N 1
ATOM 739 C CA . PRO A 1 95 ? 1.681 6.586 -8.593 1.00 96.50 95 PRO A CA 1
ATOM 740 C C . PRO A 1 95 ? 2.616 7.746 -8.961 1.00 96.50 95 PRO A C 1
ATOM 742 O O . PRO A 1 95 ? 3.536 8.063 -8.208 1.00 96.50 95 PRO A O 1
ATOM 745 N N . GLU A 1 96 ? 2.368 8.401 -10.091 1.00 95.56 96 GLU A N 1
ATOM 746 C CA . GLU A 1 96 ? 3.154 9.517 -10.623 1.00 95.56 96 GLU A CA 1
ATOM 747 C C . GLU A 1 96 ? 3.182 10.751 -9.707 1.00 95.56 96 GLU A C 1
ATOM 749 O O . GLU A 1 96 ? 4.161 11.499 -9.715 1.00 95.56 96 GLU A O 1
ATOM 754 N N . GLU A 1 97 ? 2.165 10.928 -8.861 1.00 95.06 97 GLU A N 1
ATOM 755 C CA . GLU A 1 97 ? 2.034 12.064 -7.942 1.00 95.06 97 GLU A CA 1
ATOM 756 C C . GLU A 1 97 ? 2.606 11.775 -6.538 1.00 95.06 97 GLU A C 1
ATOM 758 O O . GLU A 1 97 ? 2.575 12.631 -5.655 1.00 95.06 97 GLU A O 1
ATOM 763 N N . ARG A 1 98 ? 3.180 10.585 -6.306 1.00 93.81 98 ARG A N 1
ATOM 764 C CA . ARG A 1 98 ? 3.688 10.146 -4.986 1.00 93.81 98 ARG A CA 1
ATOM 765 C C . ARG A 1 98 ? 5.157 10.520 -4.717 1.00 93.81 98 ARG A C 1
ATOM 767 O O . ARG A 1 98 ? 5.74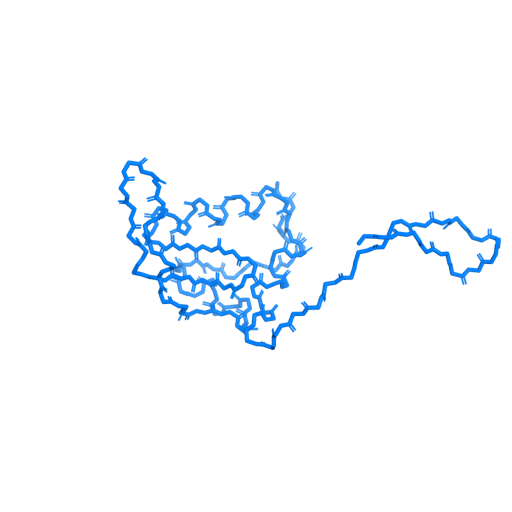1 10.044 -3.745 1.00 93.81 98 ARG A O 1
ATOM 774 N N . ASN A 1 99 ? 5.766 11.357 -5.560 1.00 81.44 99 ASN A N 1
ATOM 775 C CA . ASN A 1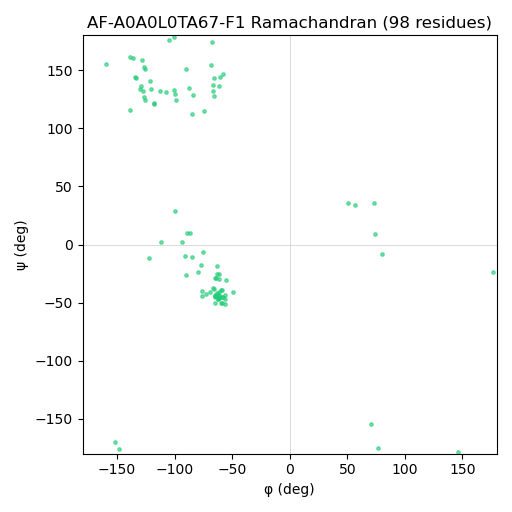 99 ? 7.200 11.703 -5.530 1.00 81.44 99 ASN A CA 1
ATOM 776 C C . ASN A 1 99 ? 7.525 13.048 -4.851 1.00 81.44 99 ASN A C 1
ATOM 778 O O . ASN A 1 99 ? 8.508 13.693 -5.215 1.00 81.44 99 ASN A O 1
ATOM 782 N N . ALA A 1 100 ? 6.699 13.477 -3.896 1.00 62.72 100 ALA A N 1
ATOM 783 C CA . ALA A 1 100 ? 6.956 14.678 -3.098 1.00 62.72 100 ALA A CA 1
ATOM 784 C C . ALA A 1 100 ? 8.153 14.519 -2.146 1.00 62.72 100 ALA A C 1
ATOM 786 O O . ALA A 1 100 ? 8.304 13.419 -1.558 1.00 62.72 100 ALA A O 1
#

Foldseek 3Di:
DDWDAPDPPGDIDDDDDDDDDLQQQALLCDVVLDDPVLVVVLQVLLVVVQWGRHSRAIFHPFDDDPRDTPDPHHHDGHNHNCSSCVVSVHDDDDSVRRPD

Organism: Allomyces macrogynus (strain ATCC 38327) (NCBI:txid578462)

Mean predicted aligned error: 3.63 Å

pLDDT: mean 95.18, std 4.96, range [62.72, 98.5]

Solvent-accessible surface area (backbone atoms only — not comparable to full-atom values): 5782 Å² total; per-residue (Å²): 117,51,75,48,55,93,45,95,89,46,79,69,41,82,44,74,82,83,89,75,60,72,65,18,41,14,21,34,47,52,55,74,68,32,32,72,60,40,49,53,50,51,31,52,49,31,43,76,71,50,29,43,54,50,49,71,16,33,18,35,80,43,45,64,59,98,84,43,74,76,49,87,40,48,77,78,32,11,50,43,51,60,54,43,27,56,77,70,71,46,82,77,74,61,74,89,75,29,75,111

Sequence (100 aa):
MGICRVAPTTRARRIDLLWVPIDELGASLLYFTGSDVFNRSMRLYAHRKGMSLNQHGLFANVVRVKGQKLNGGTRIAGVDEAEIFEKLGIPYLPPEERNA

InterPro domains:
  IPR002008 DNA polymerase family X, beta-like [PR00870] (13-21)
  IPR002008 DNA polymerase family X, beta-like [PR00870] (28-35)
  IPR002008 DNA polymerase family X, beta-like [PR00870] (81-98)
  IPR022312 DNA polymerase family X [PR00869] (14-23)
  IPR022312 DNA polymerase family X [PR00869] (30-43)
  IPR022312 DNA polymerase family X [PR00869] (80-98)
  IPR022312 DNA polymerase family X [PTHR11276] (1-99)
  IPR029398 DNA polymerase beta, thumb domain [PF14791] (29-99)
  IPR037160 DNA polymerase, thumb domain superfamily [G3DSA:3.30.210.10] (31-98)
  IPR043519 Nucleotidyltransferase superfamily [G3DSA:3.30.460.10] (1-30)
  IPR043519 Nucleotidyltransferase superfamily [SSF81301] (7-99)